Protein AF-A0A0P1GF20-F1 (afdb_monomer_lite)

Foldseek 3Di:
DDDDDDDDDDPPPPPPDDDPPPPPCQLQNQLLVLLVCAVPPVDPHLLSSLVVSQVRQDDPNDGPPSNLVSLLVSLVVLLVVLLVLDDPADDVVVVDDRVVSVVVNVCSVVLSVDDFDDPPDDRRVRSSVSSSVSSRVSVVSVVVSVVSVVVVVVD

Radius of gyration: 21.8 Å; chains: 1; bounding box: 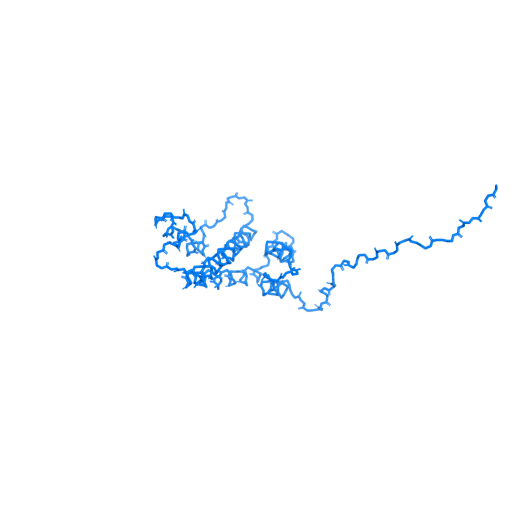76×51×44 Å

Secondary structure (DSSP, 8-state):
----------------S-----TT--HHHHHHHHHHHTTSTTSS-HHHHHHHHHHHHEETTEE-HHHHHHHHHHHHHHHHHHHHHS-SS--GGGT--HHHHHHHHHHHHHHTT---PPTTS-HHHHHHHHHHHHHHHHHHHHHHHHHHHHHTT--

Sequence (155 aa):
MTKTLGGLALLLLTSAGTAYASEDATAVGALERCLMTAGAPQVTTDYACGEAAYALCETGGALRADCLTPLREALWLDVDAVLATMPQRPPEALGLSRKDYRALKRGLRAGLGWPGCPKGVPEARCDYMTALERWVEARALQQTLTAVTVEGRER

Organism: NCBI:txid441103

Structure (mmCIF, N/CA/C/O backbone):
data_AF-A0A0P1GF20-F1
#
_entry.id   AF-A0A0P1GF20-F1
#
loop_
_atom_site.group_PDB
_atom_site.id
_atom_site.type_symbol
_atom_site.label_atom_id
_atom_site.label_alt_id
_atom_site.label_comp_id
_atom_site.label_asym_id
_atom_site.label_entity_id
_atom_site.label_seq_id
_atom_site.pdbx_PDB_ins_code
_atom_site.Cartn_x
_atom_site.Cartn_y
_atom_site.Cartn_z
_atom_site.occupancy
_atom_site.B_iso_or_equiv
_atom_site.auth_seq_id
_atom_site.auth_comp_id
_atom_site.auth_asym_id
_atom_site.auth_atom_id
_atom_site.pdbx_PDB_model_num
ATOM 1 N N . MET A 1 1 ? 57.343 -32.101 20.469 1.00 36.69 1 MET A N 1
ATOM 2 C CA . MET A 1 1 ? 57.254 -32.446 19.036 1.00 36.69 1 MET A CA 1
ATOM 3 C C . MET A 1 1 ? 55.892 -33.072 18.776 1.00 36.69 1 MET A C 1
ATOM 5 O O . MET A 1 1 ? 55.573 -34.090 19.366 1.00 36.69 1 MET A O 1
ATOM 9 N N . THR A 1 2 ? 55.084 -32.332 18.017 1.00 37.84 2 THR A N 1
ATOM 10 C CA . THR A 1 2 ? 53.906 -32.689 17.201 1.00 37.84 2 THR A CA 1
ATOM 11 C C . THR A 1 2 ? 53.412 -34.151 17.159 1.00 37.84 2 THR A C 1
ATOM 13 O O . THR A 1 2 ? 54.155 -35.041 16.759 1.00 37.84 2 THR A O 1
ATOM 16 N N . LYS A 1 3 ? 52.099 -34.357 17.391 1.00 40.88 3 LYS A N 1
ATOM 17 C CA . LYS A 1 3 ? 51.079 -34.721 16.367 1.00 40.88 3 LYS A CA 1
ATOM 18 C C . LYS A 1 3 ? 49.774 -35.222 17.017 1.00 40.88 3 LYS A C 1
ATOM 20 O O . LYS A 1 3 ? 49.679 -36.383 17.387 1.00 40.88 3 LYS A O 1
ATOM 25 N N . THR A 1 4 ? 48.743 -34.381 17.018 1.00 45.25 4 THR A N 1
ATOM 26 C CA . THR A 1 4 ? 47.333 -34.804 16.981 1.00 45.25 4 THR A CA 1
ATOM 27 C C . THR A 1 4 ? 46.566 -33.798 16.122 1.00 45.25 4 THR A C 1
ATOM 29 O O . THR A 1 4 ? 46.099 -32.765 16.584 1.00 45.25 4 THR A O 1
ATOM 32 N N . LEU A 1 5 ? 46.512 -34.082 14.821 1.00 49.00 5 LEU A N 1
ATOM 33 C CA . LEU A 1 5 ? 45.544 -33.516 13.884 1.00 49.00 5 LEU A CA 1
ATOM 34 C C . LEU A 1 5 ? 44.474 -34.588 13.698 1.00 49.00 5 LEU A C 1
ATOM 36 O O . LEU A 1 5 ? 44.799 -35.702 13.293 1.00 49.00 5 LEU A O 1
ATOM 40 N N . GLY A 1 6 ? 43.226 -34.269 14.021 1.00 45.06 6 GLY A N 1
ATOM 41 C CA . GLY A 1 6 ? 42.110 -35.199 13.872 1.00 45.06 6 GLY A CA 1
ATOM 42 C C . GLY A 1 6 ? 40.976 -34.844 14.816 1.00 45.06 6 GLY A C 1
ATOM 43 O O . GLY A 1 6 ? 40.804 -35.485 15.844 1.00 45.06 6 GLY A O 1
ATOM 44 N N . GLY A 1 7 ? 40.236 -33.789 14.487 1.00 38.25 7 GLY A N 1
ATOM 45 C CA . GLY A 1 7 ? 39.120 -33.311 15.296 1.00 38.25 7 GLY A CA 1
ATOM 46 C C . GLY A 1 7 ? 38.178 -32.467 14.455 1.00 38.25 7 GLY A C 1
ATOM 47 O O . GLY A 1 7 ? 38.363 -31.264 14.335 1.00 38.25 7 GLY A O 1
ATOM 48 N N . LEU A 1 8 ? 37.226 -33.156 13.832 1.00 48.03 8 LEU A N 1
ATOM 49 C CA . LEU A 1 8 ? 36.051 -32.667 13.114 1.00 48.03 8 LEU A CA 1
ATOM 50 C C . LEU A 1 8 ? 35.414 -31.405 13.744 1.00 48.03 8 LEU A C 1
ATOM 52 O O . LEU A 1 8 ? 34.966 -31.458 14.884 1.00 48.03 8 LEU A O 1
ATOM 56 N N . ALA A 1 9 ? 35.319 -30.319 12.975 1.00 38.00 9 ALA A N 1
ATOM 57 C CA . ALA A 1 9 ? 34.385 -29.187 13.109 1.00 38.00 9 ALA A CA 1
ATOM 58 C C . ALA A 1 9 ? 34.763 -28.198 11.984 1.00 38.00 9 ALA A C 1
ATOM 60 O O . ALA A 1 9 ? 35.940 -27.931 11.795 1.00 38.00 9 ALA A O 1
ATOM 61 N N . LEU A 1 10 ? 33.905 -27.617 11.153 1.00 41.25 10 LEU A N 1
ATOM 62 C CA . LEU A 1 10 ? 32.490 -27.323 11.271 1.00 41.25 10 LEU A CA 1
ATOM 63 C C . LEU A 1 10 ? 32.012 -27.024 9.830 1.00 41.25 10 LEU A C 1
ATOM 65 O O . LEU A 1 10 ? 32.266 -25.944 9.304 1.00 41.25 10 LEU A O 1
ATOM 69 N N . LEU A 1 11 ? 31.371 -27.976 9.148 1.00 42.78 11 LEU A N 1
ATOM 70 C CA . LEU A 1 11 ? 30.622 -27.683 7.919 1.00 42.78 11 LEU A CA 1
ATOM 71 C C . LEU A 1 11 ? 29.211 -27.274 8.340 1.00 42.78 11 LEU A C 1
ATOM 73 O O . LEU A 1 11 ? 28.267 -28.052 8.248 1.00 42.78 11 LEU A O 1
ATOM 77 N N . LEU A 1 12 ? 29.073 -26.047 8.844 1.00 42.69 12 LEU A N 1
ATOM 78 C CA . LEU A 1 12 ? 27.777 -25.380 8.835 1.00 42.69 12 LEU A CA 1
ATOM 79 C C . LEU A 1 12 ? 27.578 -24.840 7.421 1.00 42.69 12 LEU A C 1
ATOM 81 O O . LEU A 1 12 ? 27.855 -23.679 7.133 1.00 42.69 12 LEU A O 1
ATOM 85 N N . LEU A 1 13 ? 27.102 -25.719 6.533 1.00 41.03 13 LEU A N 1
ATOM 86 C CA . LEU A 1 13 ? 26.253 -25.274 5.441 1.00 41.03 13 LEU A CA 1
ATOM 87 C C . LEU A 1 13 ? 25.022 -24.647 6.097 1.00 41.03 13 LEU A C 1
ATOM 89 O O . LEU A 1 13 ? 24.045 -25.333 6.395 1.00 41.03 13 LEU A O 1
ATOM 93 N N . THR A 1 14 ? 25.063 -23.341 6.347 1.00 43.12 14 THR A N 1
ATOM 94 C CA . THR A 1 14 ? 23.826 -22.578 6.329 1.00 43.12 14 THR A CA 1
ATOM 95 C C . THR A 1 14 ? 23.321 -22.703 4.904 1.00 43.12 14 THR A C 1
ATOM 97 O O . THR A 1 14 ? 23.872 -22.131 3.966 1.00 43.12 14 THR A O 1
ATOM 100 N N . SER A 1 15 ? 22.325 -23.565 4.733 1.00 40.12 15 SER A N 1
ATOM 101 C CA . SER A 1 15 ? 21.473 -23.601 3.561 1.00 40.12 15 SER A CA 1
ATOM 102 C C . SER A 1 15 ? 20.931 -22.189 3.359 1.00 40.12 15 SER A C 1
ATOM 104 O O . SER A 1 15 ? 19.931 -21.803 3.965 1.00 40.12 15 SER A O 1
ATOM 106 N N . ALA A 1 16 ? 21.651 -21.401 2.557 1.00 40.56 16 ALA A N 1
ATOM 107 C CA . ALA A 1 16 ? 21.112 -20.240 1.888 1.00 40.56 16 ALA A CA 1
ATOM 108 C C . ALA A 1 16 ? 19.782 -20.682 1.284 1.00 40.56 16 ALA A C 1
ATOM 110 O O . ALA A 1 16 ? 19.702 -21.766 0.695 1.00 40.56 16 ALA A O 1
ATOM 111 N N . GLY A 1 17 ? 18.752 -19.887 1.572 1.00 39.91 17 GLY A N 1
ATOM 112 C CA . GLY A 1 17 ? 17.355 -20.184 1.310 1.00 39.91 17 GLY A CA 1
ATOM 113 C C . GLY A 1 17 ? 17.164 -20.931 0.002 1.00 39.91 17 GLY A C 1
ATOM 114 O O . GLY A 1 17 ? 17.726 -20.573 -1.032 1.00 39.91 17 GLY A O 1
ATOM 115 N N . THR A 1 18 ? 16.394 -22.005 0.117 1.00 38.88 18 THR A N 1
ATOM 116 C CA . THR A 1 18 ? 15.879 -22.839 -0.961 1.00 38.88 18 THR A CA 1
ATOM 117 C C . THR A 1 18 ? 15.799 -22.102 -2.287 1.00 38.88 18 THR A C 1
ATOM 119 O O . THR A 1 18 ? 15.095 -21.101 -2.424 1.00 38.88 18 THR A O 1
ATOM 122 N N . ALA A 1 19 ? 16.513 -22.662 -3.257 1.00 40.72 19 ALA A N 1
ATOM 123 C CA . ALA A 1 19 ? 16.370 -22.378 -4.665 1.00 40.72 19 ALA A CA 1
ATOM 124 C C . ALA A 1 19 ? 14.885 -22.310 -5.053 1.00 40.72 19 ALA A C 1
ATOM 126 O O . ALA A 1 19 ? 14.210 -23.332 -5.146 1.00 40.72 19 ALA A O 1
ATOM 127 N N . TYR A 1 20 ? 14.392 -21.108 -5.340 1.00 42.47 20 TYR A N 1
ATOM 128 C CA . TYR A 1 20 ? 13.228 -20.927 -6.201 1.00 42.47 20 TYR A CA 1
ATOM 129 C C . TYR A 1 20 ? 13.711 -20.821 -7.647 1.00 42.47 20 TYR A C 1
ATOM 131 O O . TYR A 1 20 ? 13.541 -19.804 -8.310 1.00 42.47 20 TYR A O 1
ATOM 139 N N . ALA A 1 21 ? 14.341 -21.890 -8.129 1.00 40.59 21 ALA A N 1
ATOM 140 C CA . ALA A 1 21 ? 14.570 -22.099 -9.549 1.00 40.59 21 ALA A CA 1
ATOM 141 C C . ALA A 1 21 ? 13.514 -23.095 -10.041 1.00 40.59 21 ALA A C 1
ATOM 143 O O . ALA A 1 21 ? 13.741 -24.299 -10.083 1.00 40.59 21 ALA A O 1
ATOM 144 N N . SER A 1 22 ? 12.325 -22.578 -10.349 1.00 40.03 22 SER A N 1
ATOM 145 C CA . SER A 1 22 ? 11.425 -23.210 -11.315 1.00 40.03 22 SER A CA 1
ATOM 146 C C . SER A 1 22 ? 11.557 -22.410 -12.608 1.00 40.03 22 SER A C 1
ATOM 148 O O . SER A 1 22 ? 11.291 -21.206 -12.595 1.00 40.03 22 SER A O 1
ATOM 150 N N . GLU A 1 23 ? 11.993 -23.073 -13.676 1.00 38.88 23 GLU A N 1
ATOM 151 C CA . GLU A 1 23 ? 12.501 -22.528 -14.948 1.00 38.88 23 GLU A CA 1
ATOM 152 C C . GLU A 1 23 ? 11.509 -21.711 -15.807 1.00 38.88 23 GLU A C 1
ATOM 154 O O . GLU A 1 23 ? 11.852 -21.346 -16.919 1.00 38.88 23 GLU A O 1
ATOM 159 N N . ASP A 1 24 ? 10.348 -21.312 -15.280 1.00 41.31 24 ASP A N 1
ATOM 160 C CA . ASP A 1 24 ? 9.385 -20.411 -15.945 1.00 41.31 24 ASP A CA 1
ATOM 161 C C . ASP A 1 24 ? 8.815 -19.335 -14.997 1.00 41.31 24 ASP A C 1
ATOM 163 O O . ASP A 1 24 ? 7.721 -18.800 -15.189 1.00 41.31 24 ASP A O 1
ATOM 167 N N . ALA A 1 25 ? 9.537 -18.987 -13.929 1.00 50.62 25 ALA A N 1
ATOM 168 C CA . ALA A 1 25 ? 9.154 -17.857 -13.090 1.00 50.62 25 ALA A CA 1
ATOM 169 C C . ALA A 1 25 ? 9.526 -16.543 -13.789 1.00 50.62 25 ALA A C 1
ATOM 171 O O . ALA A 1 25 ? 10.602 -15.986 -13.575 1.00 50.62 25 ALA A O 1
ATOM 172 N N . THR A 1 26 ? 8.630 -16.029 -14.631 1.00 72.25 26 THR A N 1
ATOM 173 C CA . THR A 1 26 ? 8.712 -14.636 -15.081 1.00 72.25 26 THR A CA 1
ATOM 174 C C . THR A 1 26 ? 8.827 -13.714 -13.855 1.00 72.25 26 THR A C 1
ATOM 176 O O . THR A 1 26 ? 8.342 -14.049 -12.772 1.00 72.25 26 THR A O 1
ATOM 179 N N . ALA A 1 27 ? 9.462 -12.544 -13.996 1.00 67.69 27 ALA A N 1
ATOM 180 C CA . ALA A 1 27 ? 9.540 -11.553 -12.913 1.00 67.69 27 ALA A CA 1
ATOM 181 C C . ALA A 1 27 ? 8.155 -11.268 -12.284 1.00 67.69 27 ALA A C 1
ATOM 183 O O . ALA A 1 27 ? 8.029 -11.149 -11.067 1.00 67.69 27 ALA A O 1
ATOM 184 N N . VAL A 1 28 ? 7.111 -11.297 -13.119 1.00 72.94 28 VAL A N 1
ATOM 185 C CA . VAL A 1 28 ? 5.693 -11.238 -12.737 1.00 72.94 28 VAL A CA 1
ATOM 186 C C . VAL A 1 28 ? 5.275 -12.424 -11.857 1.00 72.94 28 VAL A C 1
ATOM 188 O O . VAL A 1 28 ? 4.761 -12.211 -10.765 1.00 72.94 28 VAL A O 1
ATOM 191 N N . GLY A 1 29 ? 5.555 -13.669 -12.251 1.00 74.06 29 GLY A N 1
ATOM 192 C CA . GLY A 1 29 ? 5.217 -14.849 -11.441 1.00 74.06 29 GLY A CA 1
ATOM 193 C C . GLY A 1 29 ? 6.003 -14.951 -10.123 1.00 74.06 29 GLY A C 1
ATOM 194 O O . GLY A 1 29 ? 5.540 -15.548 -9.147 1.00 74.06 29 GLY A O 1
ATOM 195 N N . ALA A 1 30 ? 7.202 -14.366 -10.047 1.00 72.81 30 ALA A N 1
ATOM 196 C CA . ALA A 1 30 ? 7.918 -14.206 -8.781 1.00 72.81 30 ALA A CA 1
ATOM 197 C C . ALA A 1 30 ? 7.220 -13.184 -7.867 1.00 72.81 30 ALA A C 1
ATOM 199 O O . ALA A 1 30 ? 7.007 -13.483 -6.692 1.00 72.81 30 ALA A O 1
ATOM 200 N N . LEU A 1 31 ? 6.805 -12.036 -8.416 1.00 72.12 31 LEU A N 1
ATOM 201 C CA . LEU A 1 31 ? 6.030 -11.017 -7.706 1.00 72.12 31 LEU A CA 1
ATOM 202 C C . LEU A 1 31 ? 4.692 -11.571 -7.195 1.00 72.12 31 LEU A C 1
ATOM 204 O O . LEU A 1 31 ? 4.405 -11.441 -6.012 1.00 72.12 31 LEU A O 1
ATOM 208 N N . GLU A 1 32 ? 3.904 -12.245 -8.032 1.00 77.75 32 GLU A N 1
ATOM 209 C CA . GLU A 1 32 ? 2.608 -12.820 -7.639 1.00 77.75 32 GLU A CA 1
ATOM 210 C C . GLU A 1 32 ? 2.741 -13.807 -6.474 1.00 77.75 32 GLU A C 1
ATOM 212 O O . GLU A 1 32 ? 2.002 -13.727 -5.491 1.00 77.75 32 GLU A O 1
ATOM 217 N N . ARG A 1 33 ? 3.733 -14.707 -6.528 1.00 77.06 33 ARG A N 1
ATOM 218 C CA . ARG A 1 33 ? 4.030 -15.615 -5.409 1.00 77.06 33 ARG A CA 1
ATOM 219 C C . ARG A 1 33 ? 4.406 -14.849 -4.150 1.00 77.06 33 ARG A C 1
ATOM 221 O O . ARG A 1 33 ? 3.974 -15.218 -3.060 1.00 77.06 33 ARG A O 1
ATOM 228 N N . CYS A 1 34 ? 5.188 -13.789 -4.300 1.00 78.75 34 CYS A N 1
ATOM 229 C CA . CYS A 1 34 ? 5.586 -12.928 -3.201 1.00 78.75 34 CYS A CA 1
ATOM 230 C C . CYS A 1 34 ? 4.365 -12.261 -2.542 1.00 78.75 34 CYS A C 1
ATOM 232 O O . CYS A 1 34 ? 4.183 -12.380 -1.336 1.00 78.75 34 CYS A O 1
ATOM 234 N N . LEU A 1 35 ? 3.463 -11.673 -3.332 1.00 77.19 35 LEU A N 1
ATOM 235 C CA . LEU A 1 35 ? 2.230 -11.028 -2.858 1.00 77.19 35 LEU A CA 1
ATOM 236 C C . LEU A 1 35 ? 1.277 -12.015 -2.156 1.00 77.19 35 LEU A C 1
ATOM 238 O O . LEU A 1 35 ? 0.675 -11.679 -1.133 1.00 77.19 35 LEU A O 1
ATOM 242 N N . MET A 1 36 ? 1.174 -13.248 -2.669 1.00 75.44 36 MET A N 1
ATOM 243 C CA . MET A 1 36 ? 0.356 -14.311 -2.068 1.00 75.44 36 MET A CA 1
ATOM 244 C C . MET A 1 36 ? 0.937 -14.874 -0.762 1.00 75.44 36 MET A C 1
ATOM 246 O O . MET A 1 36 ? 0.179 -15.316 0.097 1.00 75.44 36 MET A O 1
ATOM 250 N N . THR A 1 37 ? 2.266 -14.903 -0.615 1.00 68.88 37 THR A N 1
ATOM 251 C CA . THR A 1 37 ? 2.955 -15.504 0.548 1.00 68.88 37 THR A CA 1
ATOM 252 C C . THR A 1 37 ? 3.397 -14.490 1.596 1.00 68.88 37 THR A C 1
ATOM 254 O O . THR A 1 37 ? 3.664 -14.866 2.737 1.00 68.88 37 THR A O 1
ATOM 257 N N . ALA A 1 38 ? 3.452 -13.209 1.247 1.00 58.56 38 ALA A N 1
ATOM 258 C CA . ALA A 1 38 ? 3.615 -12.109 2.180 1.00 58.56 38 ALA A CA 1
ATOM 259 C C . ALA A 1 38 ? 2.555 -12.217 3.296 1.00 58.56 38 ALA A C 1
ATOM 261 O O . ALA A 1 38 ? 1.386 -12.503 3.027 1.00 58.56 38 ALA A O 1
ATOM 262 N N . GLY A 1 39 ? 2.965 -12.055 4.553 1.00 49.12 39 GLY A N 1
ATOM 263 C CA . GLY A 1 39 ? 2.164 -12.404 5.736 1.00 49.12 39 GLY A CA 1
ATOM 264 C C . GLY A 1 39 ? 2.362 -13.834 6.273 1.00 49.12 39 GLY A C 1
ATOM 265 O O . GLY A 1 39 ? 1.915 -14.124 7.382 1.00 49.12 39 GLY A O 1
ATOM 266 N N . ALA A 1 40 ? 3.070 -14.718 5.558 1.00 47.34 40 ALA A N 1
ATOM 267 C CA . ALA A 1 40 ? 3.548 -15.988 6.102 1.00 47.34 40 ALA A CA 1
ATOM 268 C C . ALA A 1 40 ? 4.872 -15.790 6.872 1.00 47.34 40 ALA A C 1
ATOM 270 O O . ALA A 1 40 ? 5.729 -15.022 6.432 1.00 47.34 40 ALA A O 1
ATOM 271 N N . PRO A 1 41 ? 5.114 -16.529 7.971 1.00 42.00 41 PRO A N 1
ATOM 272 C CA . PRO A 1 41 ? 6.289 -16.358 8.838 1.00 42.00 41 PRO A CA 1
ATOM 273 C C . PRO A 1 41 ? 7.656 -16.603 8.166 1.00 42.00 41 PRO A C 1
ATOM 275 O O . PRO A 1 41 ? 8.685 -16.408 8.805 1.00 42.00 41 PRO A O 1
ATOM 278 N N . GLN A 1 42 ? 7.688 -17.045 6.904 1.00 40.25 42 GLN A N 1
ATOM 279 C CA . GLN A 1 42 ? 8.913 -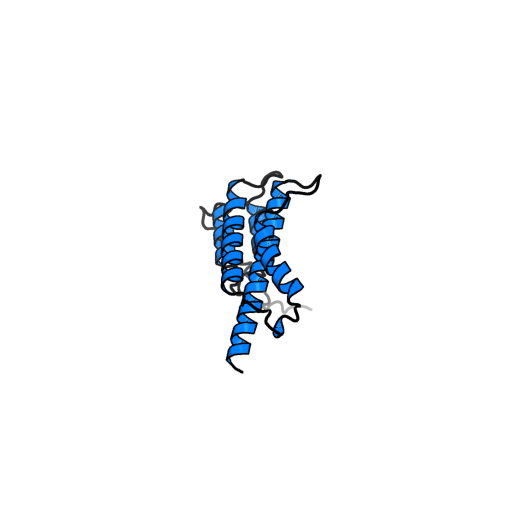17.346 6.153 1.00 40.25 42 GLN A CA 1
ATOM 280 C C . GLN A 1 42 ? 9.383 -16.203 5.231 1.00 40.25 42 GLN A C 1
ATOM 282 O O . GLN A 1 42 ? 10.496 -16.274 4.715 1.00 40.25 42 GLN A O 1
ATOM 287 N N . VAL A 1 43 ? 8.582 -15.147 5.035 1.00 48.41 43 VAL A N 1
ATOM 288 C CA . VAL A 1 43 ? 8.978 -13.948 4.275 1.00 48.41 43 VAL A CA 1
ATOM 289 C C . VAL A 1 43 ? 9.434 -12.878 5.265 1.00 48.41 43 VAL A C 1
ATOM 291 O O . VAL A 1 43 ? 8.721 -12.555 6.211 1.00 48.41 43 VAL A O 1
ATOM 294 N N . THR A 1 44 ? 10.628 -12.317 5.070 1.00 52.59 44 THR A N 1
ATOM 295 C CA . THR A 1 44 ? 11.306 -11.408 6.015 1.00 52.59 44 THR A CA 1
ATOM 296 C C . THR A 1 44 ? 10.719 -9.985 6.057 1.00 52.59 44 THR A C 1
ATOM 298 O O . THR A 1 44 ? 11.470 -9.034 6.238 1.00 52.59 44 THR A O 1
ATOM 301 N N . THR A 1 45 ? 9.389 -9.843 5.957 1.00 69.31 45 THR A N 1
ATOM 302 C CA . THR A 1 45 ? 8.532 -8.636 5.826 1.00 69.31 45 THR A CA 1
ATOM 303 C C . THR A 1 45 ? 8.056 -8.363 4.394 1.00 69.31 45 THR A C 1
ATOM 305 O O . THR A 1 45 ? 8.797 -8.550 3.430 1.00 69.31 45 THR A O 1
ATOM 308 N N . ASP A 1 46 ? 6.807 -7.901 4.261 1.00 75.50 46 ASP A N 1
ATOM 309 C CA . ASP A 1 46 ? 6.156 -7.535 2.989 1.00 75.50 46 ASP A CA 1
ATOM 310 C C . ASP A 1 46 ? 7.014 -6.556 2.157 1.00 75.50 46 ASP A C 1
ATOM 312 O O . ASP A 1 46 ? 7.059 -6.627 0.930 1.00 75.50 46 ASP A O 1
ATOM 316 N N . TYR A 1 47 ? 7.790 -5.701 2.827 1.00 79.00 47 TYR A N 1
ATOM 317 C CA . TYR A 1 47 ? 8.707 -4.757 2.193 1.00 79.00 47 TYR A CA 1
ATOM 318 C C . TYR A 1 47 ? 9.889 -5.453 1.492 1.00 79.00 47 TYR A C 1
ATOM 320 O O . TYR A 1 47 ? 10.143 -5.199 0.316 1.00 79.00 47 TYR A O 1
ATOM 328 N N . ALA A 1 48 ? 10.555 -6.403 2.163 1.00 77.19 48 ALA A N 1
ATOM 329 C CA . ALA A 1 48 ? 11.654 -7.177 1.571 1.00 77.19 48 ALA A CA 1
ATOM 330 C C . ALA A 1 48 ? 11.189 -8.001 0.356 1.00 77.19 48 ALA A C 1
ATOM 332 O O . ALA A 1 48 ? 11.910 -8.143 -0.631 1.00 77.19 48 ALA A O 1
ATOM 333 N N . CYS A 1 49 ? 9.957 -8.508 0.420 1.00 80.31 49 CYS A N 1
ATOM 334 C CA . CYS A 1 49 ? 9.290 -9.171 -0.693 1.00 80.31 49 CYS A CA 1
ATOM 335 C C . CYS A 1 49 ? 9.130 -8.242 -1.909 1.00 80.31 49 CYS A C 1
ATOM 337 O O . CYS A 1 49 ? 9.554 -8.580 -3.018 1.00 80.31 49 CYS A O 1
ATOM 339 N N . GLY A 1 50 ? 8.569 -7.050 -1.703 1.00 80.50 50 GLY A N 1
ATOM 340 C CA . GLY A 1 50 ? 8.368 -6.086 -2.782 1.00 80.50 50 GLY A CA 1
ATOM 341 C C . GLY A 1 50 ? 9.665 -5.559 -3.396 1.00 80.50 50 GLY A C 1
ATOM 342 O O . GLY A 1 50 ? 9.722 -5.390 -4.616 1.00 80.50 50 GLY A O 1
ATOM 343 N N . GLU A 1 51 ? 10.712 -5.349 -2.591 1.00 82.19 51 GLU A N 1
ATOM 344 C CA . GLU A 1 51 ? 12.036 -4.930 -3.075 1.00 82.19 51 GLU A CA 1
ATOM 345 C C . GLU A 1 51 ? 12.721 -6.014 -3.917 1.00 82.19 51 GLU A C 1
ATOM 347 O O . GLU A 1 51 ? 13.270 -5.718 -4.981 1.00 82.19 51 GLU A O 1
ATOM 352 N N . ALA A 1 52 ? 12.652 -7.279 -3.491 1.00 77.75 52 ALA A N 1
ATOM 353 C CA . ALA A 1 52 ? 13.184 -8.395 -4.270 1.00 77.75 52 ALA A CA 1
ATOM 354 C C . ALA A 1 52 ? 12.456 -8.537 -5.617 1.00 77.75 52 ALA A C 1
ATOM 356 O O . ALA A 1 52 ? 13.093 -8.736 -6.652 1.00 77.75 52 ALA A O 1
ATOM 357 N N . ALA A 1 53 ? 11.130 -8.373 -5.621 1.00 80.00 53 ALA A N 1
ATOM 358 C CA . ALA A 1 53 ? 10.344 -8.375 -6.849 1.00 80.00 53 ALA A CA 1
ATOM 359 C C . ALA A 1 53 ? 10.677 -7.182 -7.765 1.00 80.00 53 ALA A C 1
ATOM 361 O O . ALA A 1 53 ? 10.791 -7.366 -8.976 1.00 80.00 53 ALA A O 1
ATOM 362 N N . TYR A 1 54 ? 10.935 -5.990 -7.208 1.00 81.19 54 TYR A N 1
ATOM 363 C CA . TYR A 1 54 ? 11.386 -4.833 -7.990 1.00 81.19 54 TYR A CA 1
ATOM 364 C C . TYR A 1 54 ? 12.685 -5.136 -8.743 1.00 81.19 54 TYR A C 1
ATOM 366 O O . TYR A 1 54 ? 12.765 -4.884 -9.941 1.00 81.19 54 TYR A O 1
ATOM 374 N N . ALA A 1 55 ? 13.681 -5.720 -8.069 1.00 82.62 55 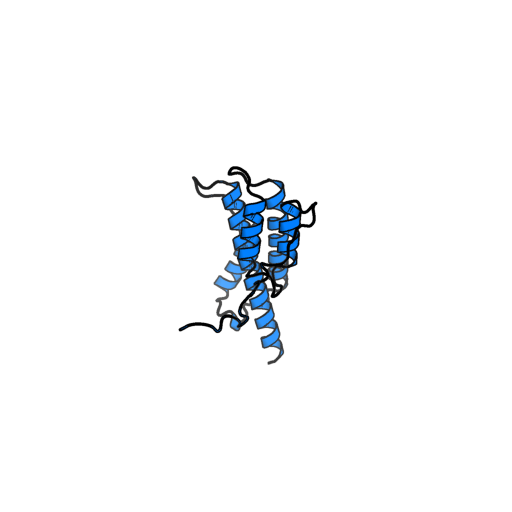ALA A N 1
ATOM 375 C CA . ALA A 1 55 ? 14.972 -6.043 -8.680 1.00 82.62 55 ALA A CA 1
ATOM 376 C C . ALA A 1 55 ? 14.861 -7.046 -9.845 1.00 82.62 55 ALA A C 1
ATOM 378 O O . ALA A 1 55 ? 15.670 -7.007 -10.765 1.00 82.62 55 ALA A O 1
ATOM 379 N N . LEU A 1 56 ? 13.857 -7.929 -9.827 1.00 80.81 56 LEU A N 1
ATOM 380 C CA . LEU A 1 56 ? 13.564 -8.852 -10.932 1.00 80.81 56 LEU A CA 1
ATOM 381 C C . LEU A 1 56 ? 12.803 -8.176 -12.082 1.00 80.81 56 LEU A C 1
ATOM 383 O O . LEU A 1 56 ? 12.898 -8.596 -13.236 1.00 80.81 56 LEU A O 1
ATOM 387 N N . CYS A 1 57 ? 12.011 -7.159 -11.755 1.00 82.69 57 CYS A N 1
ATOM 388 C CA . CYS A 1 57 ? 11.164 -6.419 -12.682 1.00 82.69 57 CYS A CA 1
ATOM 389 C C . CYS A 1 57 ? 11.859 -5.220 -13.332 1.00 82.69 57 CYS A C 1
ATOM 391 O O . CYS A 1 57 ? 11.363 -4.692 -14.328 1.00 82.69 57 CYS A O 1
ATOM 393 N N . GLU A 1 58 ? 12.981 -4.780 -12.778 1.00 86.12 58 GLU A N 1
ATOM 394 C CA . GLU A 1 58 ? 13.817 -3.710 -13.300 1.00 86.12 58 GLU A CA 1
ATOM 395 C C . GLU A 1 58 ? 14.927 -4.304 -14.177 1.00 86.12 58 GLU A C 1
ATOM 397 O O . GLU A 1 58 ? 15.601 -5.265 -13.813 1.00 86.12 58 GLU A O 1
ATOM 402 N N . THR A 1 59 ? 15.096 -3.777 -15.385 1.00 77.75 59 THR A N 1
ATOM 403 C CA . THR A 1 59 ? 16.192 -4.161 -16.277 1.00 77.75 59 THR A CA 1
ATOM 404 C C . THR A 1 59 ? 16.712 -2.928 -17.008 1.00 77.75 59 THR A C 1
ATOM 406 O O . THR A 1 59 ? 15.981 -2.282 -17.757 1.00 77.75 59 THR A O 1
ATOM 409 N N . GLY A 1 60 ? 17.999 -2.615 -16.834 1.00 72.25 60 GLY A N 1
ATOM 410 C CA . GLY A 1 60 ? 18.665 -1.536 -17.576 1.00 72.25 60 GLY A CA 1
ATOM 411 C C . GLY A 1 60 ? 18.183 -0.118 -17.232 1.00 72.25 60 GLY A C 1
ATOM 412 O O . GLY A 1 60 ? 18.259 0.774 -18.071 1.00 72.25 60 GLY A O 1
ATOM 413 N N . GLY A 1 61 ? 17.687 0.099 -16.019 1.00 68.94 61 GLY A N 1
ATOM 414 C CA . GLY A 1 61 ? 17.111 1.345 -15.514 1.00 68.94 61 GLY A CA 1
ATOM 415 C C . GLY A 1 61 ? 15.601 1.494 -15.734 1.00 68.94 61 GLY A C 1
ATOM 416 O O . GLY A 1 61 ? 15.055 2.550 -15.408 1.00 68.94 61 GLY A O 1
ATOM 417 N N . ALA A 1 62 ? 14.923 0.484 -16.286 1.00 72.38 62 ALA A N 1
ATOM 418 C CA . ALA A 1 62 ? 13.504 0.537 -16.628 1.00 72.38 62 ALA A CA 1
ATOM 419 C C . ALA A 1 62 ? 12.719 -0.592 -15.951 1.00 72.38 62 ALA A C 1
ATOM 421 O O . ALA A 1 62 ? 13.114 -1.755 -15.996 1.00 72.38 62 ALA A O 1
ATOM 422 N N . LEU A 1 63 ? 11.570 -0.253 -15.361 1.00 80.62 63 LEU A N 1
ATOM 423 C CA . LEU A 1 63 ? 10.617 -1.248 -14.873 1.00 80.62 63 LEU A CA 1
ATOM 424 C C . LEU A 1 63 ? 9.852 -1.838 -16.059 1.00 80.62 63 LEU A C 1
ATOM 426 O O . LEU A 1 63 ? 9.340 -1.102 -16.909 1.00 80.62 63 LEU A O 1
ATOM 430 N N . ARG A 1 64 ? 9.705 -3.158 -16.084 1.00 81.00 64 ARG A N 1
ATOM 431 C CA . ARG A 1 64 ? 8.802 -3.818 -17.022 1.00 81.00 64 ARG A CA 1
ATOM 432 C C . ARG A 1 64 ? 7.351 -3.420 -16.739 1.00 81.00 64 ARG A C 1
ATOM 434 O O . ARG A 1 64 ? 6.885 -3.487 -15.602 1.00 81.00 64 ARG A O 1
ATOM 441 N N . ALA A 1 65 ? 6.620 -3.039 -17.785 1.00 70.12 65 ALA A N 1
ATOM 442 C CA . ALA A 1 65 ? 5.241 -2.560 -17.661 1.00 70.12 65 ALA A CA 1
ATOM 443 C C . ALA A 1 65 ? 4.286 -3.596 -17.034 1.00 70.12 65 ALA A C 1
ATOM 445 O O . ALA A 1 65 ? 3.342 -3.222 -16.343 1.00 70.12 65 ALA A O 1
ATOM 446 N N . ASP A 1 66 ? 4.552 -4.889 -17.237 1.00 76.94 66 ASP A N 1
ATOM 447 C CA . ASP A 1 66 ? 3.750 -6.002 -16.720 1.00 76.94 66 ASP A CA 1
ATOM 448 C C . ASP A 1 66 ? 3.939 -6.264 -15.216 1.00 76.94 66 ASP A C 1
ATOM 450 O O . ASP A 1 66 ? 3.137 -6.971 -14.617 1.00 76.94 66 ASP A O 1
ATOM 454 N N . CYS A 1 67 ? 4.947 -5.664 -14.580 1.00 79.56 67 CYS A N 1
ATOM 455 C CA . CYS A 1 67 ? 5.216 -5.853 -13.156 1.00 79.56 67 CYS A CA 1
ATOM 456 C C . CYS A 1 67 ? 4.461 -4.894 -12.227 1.00 79.56 67 CYS A C 1
ATOM 458 O O . CYS A 1 67 ? 4.318 -5.176 -11.040 1.00 79.56 67 CYS A O 1
ATOM 460 N N . LEU A 1 68 ? 3.984 -3.750 -12.724 1.00 81.81 68 LEU A N 1
ATOM 461 C CA . LEU A 1 68 ? 3.281 -2.776 -11.882 1.00 81.81 68 LEU A CA 1
ATOM 462 C C . LEU A 1 68 ? 1.817 -3.167 -11.641 1.00 81.81 68 LEU A C 1
ATOM 464 O O . LEU A 1 68 ? 1.273 -2.900 -10.570 1.00 81.81 68 LEU A O 1
ATOM 468 N N . THR A 1 69 ? 1.184 -3.802 -12.629 1.00 83.75 69 THR A N 1
ATOM 469 C CA . THR A 1 69 ? -0.231 -4.193 -12.567 1.00 83.75 69 THR A CA 1
ATOM 470 C C . THR A 1 69 ? -0.529 -5.150 -11.406 1.00 83.75 69 THR A C 1
ATOM 472 O O . THR A 1 69 ? -1.384 -4.793 -10.596 1.00 83.75 69 THR A O 1
ATOM 475 N N . PRO A 1 70 ? 0.196 -6.272 -11.214 1.00 83.19 70 PRO A N 1
ATOM 476 C CA . PRO A 1 70 ? -0.095 -7.208 -10.122 1.00 83.19 70 PRO A CA 1
ATOM 477 C C . PRO A 1 70 ? 0.049 -6.574 -8.732 1.00 83.19 70 PRO A C 1
ATOM 479 O O . PRO A 1 70 ? -0.743 -6.843 -7.832 1.00 83.19 70 PRO A O 1
ATOM 482 N N . LEU A 1 71 ? 1.032 -5.683 -8.553 1.00 84.12 71 LEU A N 1
ATOM 483 C CA . LEU A 1 71 ? 1.217 -4.951 -7.299 1.00 84.12 71 LEU A CA 1
ATOM 484 C C . LEU A 1 71 ? 0.049 -3.992 -7.023 1.00 84.12 71 LEU A C 1
ATOM 486 O O . LEU A 1 71 ? -0.436 -3.916 -5.895 1.00 84.12 71 LEU A O 1
ATOM 490 N N . ARG A 1 72 ? -0.426 -3.271 -8.048 1.00 85.25 72 ARG A N 1
ATOM 491 C CA . ARG A 1 72 ? -1.593 -2.380 -7.929 1.00 85.25 72 ARG A CA 1
ATOM 492 C C . ARG A 1 72 ? -2.872 -3.156 -7.624 1.00 85.25 72 ARG A C 1
ATOM 494 O O . ARG A 1 72 ? -3.658 -2.707 -6.797 1.00 85.25 72 ARG A O 1
ATOM 501 N N . GLU A 1 73 ? -3.057 -4.315 -8.247 1.00 85.62 73 GLU A N 1
ATOM 502 C CA . GLU A 1 73 ? -4.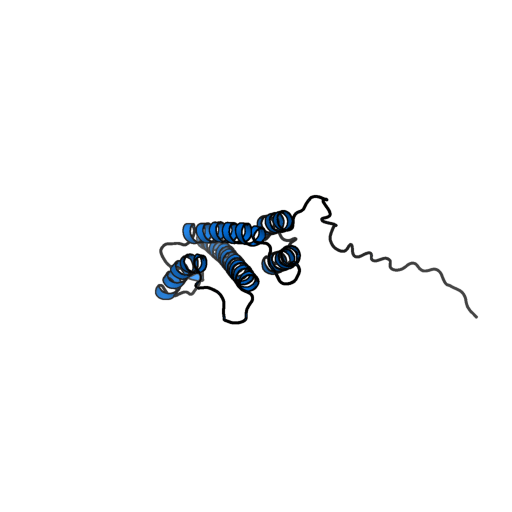195 -5.197 -7.979 1.00 85.62 73 GLU A CA 1
ATOM 503 C C . GLU A 1 73 ? -4.176 -5.725 -6.540 1.00 85.62 73 GLU A C 1
ATOM 505 O O . GLU A 1 73 ? -5.188 -5.632 -5.845 1.00 85.62 73 GLU A O 1
ATOM 510 N N . ALA A 1 74 ? -3.024 -6.193 -6.049 1.00 83.81 74 ALA A N 1
ATOM 511 C CA . ALA A 1 74 ? -2.879 -6.618 -4.656 1.00 83.81 74 ALA A CA 1
ATOM 512 C C . ALA A 1 74 ? -3.138 -5.470 -3.665 1.00 83.81 74 ALA A C 1
ATOM 514 O O . ALA A 1 74 ? -3.866 -5.650 -2.690 1.00 83.8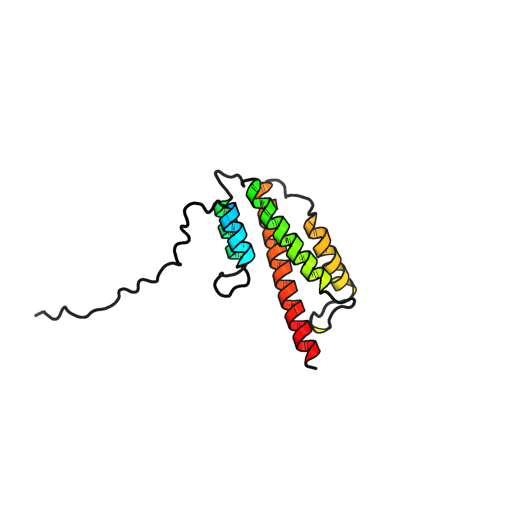1 74 ALA A O 1
ATOM 515 N N . LEU A 1 75 ? -2.614 -4.270 -3.943 1.00 86.81 75 LEU A N 1
ATOM 516 C CA . LEU A 1 75 ? -2.910 -3.069 -3.161 1.00 86.81 75 LEU A CA 1
ATOM 517 C C . LEU A 1 75 ? -4.417 -2.778 -3.109 1.00 86.81 75 LEU A C 1
ATOM 519 O O . LEU A 1 75 ? -4.943 -2.484 -2.036 1.00 86.81 75 LEU A O 1
ATOM 523 N N . TRP A 1 76 ? -5.116 -2.834 -4.246 1.00 88.81 76 TRP A N 1
ATOM 524 C CA . TRP A 1 76 ? -6.559 -2.584 -4.302 1.00 88.81 76 TRP A CA 1
ATOM 525 C C . TRP A 1 76 ? -7.342 -3.590 -3.465 1.00 88.81 76 TRP A C 1
ATOM 527 O O . TRP A 1 76 ? -8.180 -3.180 -2.664 1.00 88.81 76 TRP A O 1
ATOM 537 N N . LEU A 1 77 ? -7.022 -4.879 -3.594 1.00 87.38 77 LEU A N 1
ATOM 538 C CA . LEU A 1 77 ? -7.657 -5.941 -2.814 1.00 87.38 77 LEU A CA 1
ATOM 539 C C . LEU A 1 77 ? -7.478 -5.728 -1.305 1.00 87.38 77 LEU A C 1
ATOM 541 O O . LEU A 1 77 ? -8.458 -5.791 -0.558 1.00 87.38 77 LEU A O 1
ATOM 545 N N . ASP A 1 78 ? -6.259 -5.421 -0.855 1.00 87.38 78 ASP A N 1
ATOM 546 C CA . ASP A 1 78 ? -5.977 -5.219 0.569 1.00 87.38 78 ASP A CA 1
ATOM 547 C C . ASP A 1 78 ? -6.627 -3.930 1.103 1.00 87.38 78 ASP A C 1
ATOM 549 O O . ASP A 1 78 ? -7.216 -3.929 2.187 1.00 87.38 78 ASP A O 1
ATOM 553 N N . VAL A 1 79 ? -6.615 -2.834 0.333 1.00 89.12 79 VAL A N 1
ATOM 554 C CA . VAL A 1 79 ? -7.308 -1.589 0.709 1.00 89.12 79 VAL A CA 1
ATOM 555 C C . VAL A 1 79 ? -8.820 -1.794 0.809 1.00 89.12 79 VAL A C 1
ATOM 557 O O . VAL A 1 79 ? -9.434 -1.321 1.772 1.00 89.12 79 VAL A O 1
ATOM 560 N N . ASP A 1 80 ? -9.434 -2.509 -0.132 1.00 89.88 80 ASP A N 1
ATOM 561 C CA . ASP A 1 80 ? -10.866 -2.806 -0.089 1.00 89.88 80 ASP A CA 1
ATOM 562 C C . ASP A 1 80 ? -11.220 -3.691 1.114 1.00 89.88 80 ASP A C 1
ATOM 564 O O . ASP A 1 80 ? -12.197 -3.408 1.818 1.00 89.88 80 ASP A O 1
ATOM 568 N N . ALA A 1 81 ? -10.393 -4.694 1.426 1.00 87.00 81 ALA A N 1
ATOM 569 C CA . ALA A 1 81 ? -10.561 -5.536 2.610 1.00 87.00 81 ALA A CA 1
ATOM 570 C C . ALA A 1 81 ? -10.460 -4.733 3.921 1.00 87.00 81 ALA A C 1
ATOM 572 O O . ALA A 1 81 ? -11.284 -4.896 4.831 1.00 87.00 81 ALA A O 1
ATOM 573 N N . VAL A 1 82 ? -9.497 -3.810 4.019 1.00 88.75 82 VAL A N 1
ATOM 574 C CA . VAL A 1 82 ? -9.381 -2.880 5.153 1.00 88.75 82 VAL A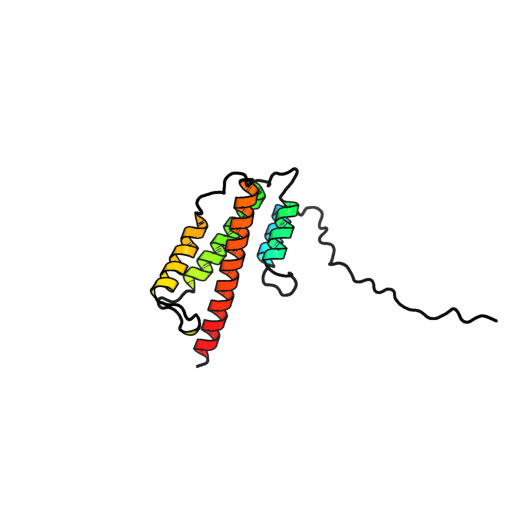 CA 1
ATOM 575 C C . VAL A 1 82 ? -10.638 -2.021 5.265 1.00 88.75 82 VAL A C 1
ATOM 577 O O . VAL A 1 82 ? -11.264 -1.951 6.322 1.00 88.75 82 VAL A O 1
ATOM 580 N N . LEU A 1 83 ? -11.057 -1.376 4.178 1.00 89.38 83 LEU A N 1
ATOM 581 C CA . LEU A 1 83 ? -12.204 -0.470 4.200 1.00 89.38 83 LEU A CA 1
ATOM 582 C C . LEU A 1 83 ? -13.513 -1.186 4.552 1.00 89.38 83 LEU A C 1
ATOM 584 O O . LEU A 1 83 ? -14.339 -0.602 5.259 1.00 89.38 83 LEU A O 1
ATOM 588 N N . ALA A 1 84 ? -13.689 -2.429 4.097 1.00 88.69 84 ALA A N 1
ATOM 589 C CA . ALA A 1 84 ? -14.851 -3.259 4.404 1.00 88.69 84 ALA A CA 1
ATOM 590 C C . ALA A 1 84 ? -14.921 -3.661 5.888 1.00 88.69 84 ALA A C 1
ATOM 592 O O . ALA A 1 84 ? -16.013 -3.771 6.445 1.00 88.69 84 ALA A O 1
ATOM 593 N N . THR A 1 85 ? -13.771 -3.847 6.541 1.00 85.44 85 THR A N 1
ATOM 594 C CA . THR A 1 85 ? -13.688 -4.253 7.955 1.00 85.44 85 THR A CA 1
ATOM 595 C C . THR A 1 85 ? -13.662 -3.071 8.924 1.00 85.44 85 THR A C 1
ATOM 597 O O . THR A 1 85 ? -13.997 -3.220 10.099 1.00 85.44 85 THR A O 1
ATOM 600 N N . MET A 1 86 ? -13.316 -1.870 8.454 1.00 86.81 86 MET A N 1
ATOM 601 C CA . MET A 1 86 ? -13.236 -0.684 9.299 1.00 86.81 86 MET A CA 1
ATOM 602 C C . MET A 1 86 ? -14.612 -0.250 9.859 1.00 86.81 86 MET A C 1
ATOM 604 O O . MET A 1 86 ? -15.467 0.222 9.096 1.00 86.81 86 MET A O 1
ATOM 608 N N . PRO A 1 87 ? -14.811 -0.240 11.194 1.00 83.62 87 PRO A N 1
ATOM 609 C CA . PRO A 1 87 ? -16.086 0.132 11.811 1.00 83.62 87 PRO A CA 1
ATOM 610 C C . PRO A 1 87 ? -16.514 1.576 11.511 1.00 83.62 87 PRO A C 1
ATOM 612 O O . PRO A 1 87 ? -15.726 2.434 11.112 1.00 83.62 87 PRO A O 1
ATOM 615 N N . GLN A 1 88 ? -17.797 1.898 11.704 1.00 85.62 88 GLN A N 1
ATOM 616 C CA . GLN A 1 88 ? -18.299 3.257 11.440 1.00 85.62 88 GLN A CA 1
ATOM 617 C C . GLN A 1 88 ? -17.692 4.322 12.372 1.00 85.62 88 GLN A C 1
ATOM 619 O O . GLN A 1 88 ? -17.569 5.488 11.988 1.00 85.62 88 GLN A O 1
ATOM 624 N N . ARG A 1 89 ? -17.313 3.931 13.593 1.00 84.75 89 ARG A N 1
ATOM 625 C CA . ARG A 1 89 ? -16.675 4.786 14.605 1.00 84.75 89 ARG A CA 1
ATOM 626 C C . ARG A 1 89 ? -15.238 4.305 14.849 1.00 84.75 89 ARG A C 1
ATOM 628 O O . ARG A 1 89 ? -15.007 3.107 14.713 1.00 84.75 89 ARG A O 1
ATOM 635 N N . PRO A 1 90 ? -14.294 5.202 15.198 1.00 86.50 90 PRO A N 1
ATOM 636 C CA . PRO A 1 90 ? -12.936 4.788 15.538 1.00 86.50 90 PRO A CA 1
ATOM 637 C C . PRO A 1 90 ? -12.964 3.849 16.753 1.00 86.50 90 PRO A C 1
ATOM 639 O O . PRO A 1 90 ? -13.580 4.215 17.757 1.00 86.50 90 PRO A O 1
ATOM 642 N N . PRO A 1 91 ? -12.320 2.674 16.684 1.00 82.69 91 PRO A N 1
ATOM 643 C CA . PRO A 1 91 ? -12.033 1.877 17.869 1.00 82.69 91 PRO A CA 1
ATOM 644 C C . PRO A 1 91 ? -11.172 2.681 18.846 1.00 82.69 91 PRO A C 1
ATOM 646 O O . PRO A 1 91 ? -10.214 3.332 18.425 1.00 82.69 91 PRO A O 1
ATOM 649 N N . GLU A 1 92 ? -11.482 2.614 20.141 1.00 83.62 92 GLU A N 1
ATOM 650 C CA . GLU A 1 92 ? -10.727 3.330 21.181 1.00 83.62 92 GLU A CA 1
ATOM 651 C C . GLU A 1 92 ? -9.252 2.915 21.207 1.00 83.62 92 GLU A C 1
ATOM 653 O O . GLU A 1 92 ? -8.380 3.769 21.341 1.00 83.62 92 GLU A O 1
ATOM 658 N N . ALA A 1 93 ? -8.971 1.629 20.972 1.00 81.25 93 ALA A N 1
ATOM 659 C CA . ALA A 1 93 ? -7.618 1.076 20.939 1.00 81.25 93 ALA A CA 1
ATOM 660 C C . ALA A 1 93 ? -6.721 1.680 19.844 1.00 81.25 93 ALA A C 1
ATOM 662 O O . ALA A 1 93 ? -5.502 1.639 19.971 1.00 81.25 93 ALA A O 1
ATOM 663 N N . LEU A 1 94 ? -7.294 2.275 18.788 1.00 79.25 94 LEU A N 1
ATOM 664 C CA . LEU A 1 94 ? -6.491 2.988 17.789 1.00 79.25 94 LEU A CA 1
ATOM 665 C C . LEU A 1 94 ? -6.007 4.355 18.292 1.00 79.25 94 LEU A C 1
ATOM 667 O O . LEU A 1 94 ? -5.159 4.964 17.649 1.00 79.25 94 LEU A O 1
ATOM 671 N N . GLY A 1 95 ? -6.569 4.886 19.385 1.00 86.56 95 GLY A N 1
ATOM 672 C CA . GLY A 1 95 ? -6.200 6.201 19.917 1.00 86.56 95 GLY A CA 1
ATOM 673 C C . GLY A 1 95 ? -6.457 7.364 18.950 1.00 86.56 95 GLY A C 1
ATOM 674 O O . GLY A 1 95 ? -5.901 8.446 19.121 1.00 86.56 95 GLY A O 1
ATOM 675 N N . LEU A 1 96 ? -7.282 7.161 17.915 1.00 87.69 96 LEU A N 1
ATOM 676 C CA . LEU A 1 96 ? -7.526 8.147 16.863 1.00 87.69 96 LEU A CA 1
ATOM 677 C C . LEU A 1 96 ? -8.750 9.012 17.158 1.00 87.69 96 LEU A C 1
ATOM 679 O O . LEU A 1 96 ? -9.825 8.524 17.520 1.00 87.69 96 LEU A O 1
ATOM 683 N N . SER A 1 97 ? -8.634 10.309 16.866 1.00 92.81 97 SER A N 1
ATOM 684 C CA . SER A 1 97 ? -9.801 11.185 16.832 1.00 92.81 97 SER A CA 1
ATOM 685 C C . SER A 1 97 ? -10.759 10.781 15.699 1.00 92.81 97 SER A C 1
ATOM 687 O O . SER A 1 97 ? -10.368 10.201 14.681 1.00 92.81 97 SER A O 1
ATOM 689 N N . ARG A 1 98 ? -12.045 11.154 15.804 1.00 89.75 98 ARG A N 1
ATOM 690 C CA . ARG A 1 98 ? -13.017 10.940 14.709 1.00 89.75 98 ARG A CA 1
ATOM 691 C C . ARG A 1 98 ? -12.593 11.623 13.405 1.00 89.75 98 ARG A C 1
ATOM 693 O O . ARG A 1 98 ? -12.935 11.130 12.330 1.00 89.75 98 ARG A O 1
ATOM 700 N N . LYS A 1 99 ? -11.908 12.768 13.489 1.00 94.25 99 LYS A N 1
ATOM 701 C CA . LYS A 1 99 ? -11.431 13.514 12.318 1.00 94.25 99 LYS A CA 1
ATOM 702 C C . LYS A 1 99 ? -10.334 12.727 11.606 1.00 94.25 99 LYS A C 1
ATOM 704 O O . LYS A 1 99 ? -10.443 12.528 10.396 1.00 94.25 99 LYS A O 1
ATOM 709 N N . ASP A 1 100 ? -9.361 12.230 12.361 1.00 92.06 100 ASP A N 1
ATOM 710 C CA . ASP A 1 100 ? -8.199 11.516 11.825 1.00 92.06 100 ASP A CA 1
ATOM 711 C C . ASP A 1 100 ? -8.595 10.141 11.298 1.00 92.06 100 ASP A C 1
ATOM 713 O O . ASP A 1 100 ? -8.197 9.759 10.206 1.00 92.06 100 ASP A O 1
ATOM 717 N N . TYR A 1 101 ? -9.511 9.452 11.979 1.00 90.44 101 TYR A N 1
ATOM 718 C CA . TYR A 1 101 ? -10.063 8.189 11.496 1.00 90.44 101 TYR A CA 1
ATOM 719 C C . TYR A 1 101 ? -10.795 8.329 10.151 1.00 90.44 101 TYR A C 1
ATOM 721 O O . TYR A 1 101 ? -10.643 7.509 9.245 1.00 90.44 101 TYR A O 1
ATOM 729 N N . ARG A 1 102 ? -11.576 9.404 9.973 1.00 91.31 102 ARG A N 1
ATOM 730 C CA . ARG A 1 102 ? -12.198 9.704 8.672 1.00 91.31 102 ARG A CA 1
ATOM 731 C C . ARG A 1 102 ? -11.160 10.104 7.625 1.00 91.31 102 ARG A C 1
ATOM 733 O O . ARG A 1 102 ? -11.360 9.805 6.451 1.00 91.31 102 ARG A O 1
ATOM 740 N N . ALA A 1 103 ? -10.102 10.810 8.024 1.00 90.06 103 ALA A N 1
ATOM 741 C CA . ALA A 1 103 ? -9.006 11.167 7.131 1.00 90.06 103 ALA A CA 1
ATOM 742 C C . ALA A 1 103 ? -8.261 9.918 6.647 1.00 90.06 103 ALA A C 1
ATOM 744 O O . ALA A 1 103 ? -8.065 9.797 5.445 1.00 90.06 103 ALA A O 1
ATOM 745 N N . LEU A 1 104 ? -7.985 8.958 7.533 1.00 88.25 104 LEU A N 1
ATOM 746 C CA . LEU A 1 104 ? -7.411 7.655 7.203 1.00 88.25 104 LEU A CA 1
ATOM 747 C C . LEU A 1 104 ? -8.255 6.917 6.155 1.00 88.25 104 LEU A C 1
ATOM 749 O O . LEU A 1 104 ? -7.739 6.563 5.101 1.00 88.25 104 LEU A O 1
ATOM 753 N N . LYS A 1 105 ? -9.572 6.774 6.376 1.00 88.69 105 LYS A N 1
ATOM 754 C CA . LYS A 1 105 ? -10.478 6.134 5.397 1.00 88.69 105 LYS A CA 1
ATOM 755 C C . LYS A 1 105 ? -10.437 6.794 4.018 1.00 88.69 105 LYS A C 1
ATOM 757 O O . LYS A 1 105 ? -10.461 6.109 3.000 1.00 88.69 105 LYS A O 1
ATOM 762 N N . ARG A 1 106 ? -10.407 8.130 3.974 1.00 87.94 106 ARG A N 1
ATOM 763 C CA . ARG A 1 106 ? -10.290 8.870 2.707 1.00 87.94 106 ARG A CA 1
ATOM 764 C C . ARG A 1 106 ? -8.906 8.704 2.083 1.00 87.94 106 ARG A C 1
ATOM 766 O O . ARG A 1 106 ? -8.826 8.568 0.870 1.00 87.94 106 ARG A O 1
ATOM 773 N N . GLY A 1 107 ? -7.857 8.703 2.901 1.00 85.81 107 GLY A N 1
ATOM 774 C CA . GLY A 1 107 ? -6.467 8.533 2.489 1.00 85.81 107 GLY A CA 1
ATOM 775 C C . GLY A 1 107 ? -6.217 7.177 1.841 1.00 85.81 107 GLY A C 1
ATOM 776 O O . GLY A 1 107 ? -5.614 7.142 0.780 1.00 85.81 107 GLY A O 1
ATOM 777 N N . LEU A 1 108 ? -6.769 6.095 2.399 1.00 86.19 108 LEU A N 1
ATOM 778 C CA . LEU A 1 108 ? -6.696 4.755 1.805 1.00 86.19 108 LEU A CA 1
ATOM 779 C C . LEU A 1 108 ? -7.276 4.726 0.385 1.00 86.19 108 LEU A C 1
ATOM 781 O O . LEU A 1 108 ? -6.634 4.232 -0.532 1.00 86.19 108 LEU A O 1
ATOM 785 N N . ARG A 1 109 ? -8.450 5.337 0.172 1.00 82.12 109 ARG A N 1
ATOM 786 C CA . ARG A 1 109 ? -9.055 5.443 -1.169 1.00 82.12 109 ARG A CA 1
ATOM 787 C C . ARG A 1 109 ? -8.263 6.350 -2.108 1.00 82.12 109 ARG A C 1
ATOM 789 O O . ARG A 1 109 ? -8.099 6.027 -3.276 1.00 82.12 109 ARG A O 1
ATOM 796 N N . ALA A 1 110 ? -7.802 7.497 -1.612 1.00 78.75 110 ALA A N 1
ATOM 797 C CA . ALA A 1 110 ? -7.068 8.472 -2.416 1.00 78.75 110 ALA A CA 1
ATOM 798 C C . ALA A 1 110 ? -5.664 7.981 -2.796 1.00 78.75 110 ALA A C 1
ATOM 800 O O . ALA A 1 110 ? -5.179 8.304 -3.876 1.00 78.75 110 ALA A O 1
ATOM 801 N N . GLY A 1 111 ? -5.033 7.175 -1.937 1.00 71.88 111 GLY A N 1
ATOM 802 C CA . GLY A 1 111 ? -3.725 6.569 -2.176 1.00 71.88 111 GLY A CA 1
ATOM 803 C C . GLY A 1 111 ? -3.698 5.660 -3.405 1.00 71.88 111 GLY A C 1
ATOM 804 O O . GLY A 1 111 ? -2.643 5.509 -4.010 1.00 71.88 111 GLY A O 1
ATOM 805 N N . LEU A 1 112 ? -4.856 5.142 -3.831 1.00 68.88 112 LEU A N 1
ATOM 806 C CA . LEU A 1 112 ? -4.999 4.363 -5.065 1.00 68.88 112 LEU A CA 1
ATOM 807 C C . LEU A 1 112 ? -4.885 5.209 -6.343 1.00 68.88 112 LEU A C 1
ATOM 809 O O . LEU A 1 112 ? -4.633 4.663 -7.413 1.00 68.88 112 LEU A O 1
ATOM 813 N N . GLY A 1 113 ? -5.078 6.527 -6.241 1.00 64.94 113 GLY A N 1
ATOM 814 C CA . GLY A 1 113 ? -5.026 7.482 -7.352 1.00 64.94 113 GLY A CA 1
ATOM 815 C C . GLY A 1 113 ? -3.939 8.545 -7.176 1.00 64.94 113 GLY A C 1
ATOM 816 O O . GLY A 1 113 ? -4.170 9.703 -7.521 1.00 64.94 113 GLY A O 1
ATOM 817 N N . TRP A 1 114 ? -2.804 8.184 -6.564 1.00 68.88 114 TRP A N 1
ATOM 818 C CA . TRP A 1 114 ? -1.752 9.122 -6.157 1.00 68.88 114 TRP A CA 1
ATOM 819 C C . TRP A 1 114 ? -1.261 10.032 -7.309 1.00 68.88 114 TRP A C 1
ATOM 821 O O . TRP A 1 114 ? -1.053 9.546 -8.423 1.00 68.88 114 TRP A O 1
ATOM 831 N N . PRO A 1 115 ? -1.043 11.344 -7.060 1.00 56.25 115 PRO A N 1
ATOM 832 C CA . PRO A 1 115 ? -0.734 12.331 -8.093 1.00 56.25 115 PRO A CA 1
ATOM 833 C C . PRO A 1 115 ? 0.753 12.314 -8.487 1.00 56.25 115 PRO A C 1
ATOM 835 O O . PRO A 1 115 ? 1.477 13.274 -8.247 1.00 56.25 115 PRO A O 1
ATOM 838 N N . GLY A 1 116 ? 1.200 11.224 -9.107 1.00 64.31 116 GLY A N 1
ATOM 839 C CA . GLY A 1 116 ? 2.458 11.146 -9.854 1.00 64.31 116 GLY A CA 1
ATOM 840 C C . GLY A 1 116 ? 3.762 11.359 -9.071 1.00 64.31 116 GLY A C 1
ATOM 841 O O . GLY A 1 116 ? 3.798 11.527 -7.849 1.00 64.31 116 GLY A O 1
ATOM 842 N N . CYS A 1 117 ? 4.865 11.318 -9.821 1.00 76.06 117 CYS A N 1
ATOM 843 C CA . CYS A 1 117 ? 6.221 11.226 -9.292 1.00 76.06 117 CYS A CA 1
ATOM 844 C C . CYS A 1 117 ? 6.948 12.576 -9.181 1.00 76.06 117 CYS A C 1
ATOM 846 O O . CYS A 1 117 ? 6.807 13.427 -10.066 1.00 76.06 117 CYS A O 1
ATOM 848 N N . PRO A 1 118 ? 7.775 12.791 -8.134 1.00 74.94 118 PRO A N 1
ATOM 849 C CA . PRO A 1 118 ? 8.636 13.967 -8.042 1.00 74.94 118 PRO A CA 1
ATOM 850 C C . PRO A 1 118 ? 9.573 14.093 -9.252 1.00 74.94 118 PRO A C 1
ATOM 852 O O . PRO A 1 118 ? 10.056 13.096 -9.794 1.00 74.94 118 PRO A O 1
ATOM 855 N N . LYS A 1 119 ? 9.888 15.334 -9.653 1.00 71.31 119 LYS A N 1
ATOM 856 C CA . LYS A 1 119 ? 10.821 15.595 -10.761 1.00 71.31 119 LYS A CA 1
ATOM 857 C C . LYS A 1 119 ? 12.179 14.935 -10.502 1.00 71.31 119 LYS A C 1
ATOM 859 O O . LYS A 1 119 ? 12.762 15.120 -9.438 1.00 71.31 119 LYS A O 1
ATOM 864 N N . GLY A 1 120 ? 12.699 14.232 -11.509 1.00 71.56 120 GLY A N 1
ATOM 865 C CA . GLY A 1 120 ? 14.013 13.581 -11.460 1.00 71.56 120 GLY A CA 1
ATOM 866 C C . GLY A 1 120 ? 14.004 12.157 -10.899 1.00 71.56 120 GLY A C 1
ATOM 867 O O . GLY A 1 120 ? 15.036 11.495 -10.950 1.00 71.56 120 GLY A O 1
ATOM 868 N N . VAL A 1 121 ? 12.862 11.659 -10.417 1.00 74.69 121 VAL A N 1
ATOM 869 C CA . VAL A 1 121 ? 12.701 10.239 -10.084 1.00 74.69 121 VAL A CA 1
ATOM 870 C C . VAL A 1 121 ? 12.169 9.507 -11.318 1.00 74.69 121 VAL A C 1
ATOM 872 O O . VAL A 1 121 ? 11.196 9.983 -11.905 1.00 74.69 121 VAL A O 1
ATOM 875 N N . PRO A 1 122 ? 12.765 8.370 -11.733 1.00 78.81 122 PRO A N 1
ATOM 876 C CA . PRO A 1 122 ? 12.194 7.553 -12.796 1.00 78.81 122 PRO A CA 1
ATOM 877 C C . PRO A 1 122 ? 10.751 7.185 -12.445 1.00 78.81 122 PRO A C 1
ATOM 879 O O . PRO A 1 122 ? 10.512 6.572 -11.404 1.00 78.81 122 PRO A O 1
ATOM 882 N N . GLU A 1 123 ? 9.807 7.574 -13.303 1.00 77.38 123 GLU A N 1
ATOM 883 C CA . GLU A 1 123 ? 8.363 7.443 -13.064 1.00 77.38 123 GLU A CA 1
ATOM 884 C C . GLU A 1 123 ? 7.997 6.011 -12.672 1.00 77.38 123 GLU A C 1
ATOM 886 O O . GLU A 1 123 ? 7.356 5.786 -11.654 1.00 77.38 123 GLU A O 1
ATOM 891 N N . ALA A 1 124 ? 8.554 5.030 -13.381 1.00 76.56 124 ALA A N 1
ATOM 892 C CA . ALA A 1 124 ? 8.282 3.627 -13.115 1.00 76.56 124 ALA A CA 1
ATOM 893 C C . ALA A 1 124 ? 8.810 3.141 -11.748 1.00 76.56 124 ALA A C 1
ATOM 895 O O . ALA A 1 124 ? 8.148 2.358 -11.070 1.00 76.56 124 ALA A O 1
ATOM 896 N N . ARG A 1 125 ? 9.976 3.635 -11.300 1.00 81.19 125 ARG A N 1
ATOM 897 C CA . ARG A 1 125 ? 10.507 3.325 -9.961 1.00 81.19 125 ARG A CA 1
ATOM 898 C C . ARG A 1 125 ? 9.642 3.947 -8.877 1.00 81.19 125 ARG A C 1
ATOM 900 O O . ARG A 1 125 ? 9.342 3.294 -7.883 1.00 81.19 125 ARG A O 1
ATOM 907 N N . CYS A 1 126 ? 9.274 5.209 -9.049 1.00 84.44 126 CYS A N 1
ATOM 908 C CA . CYS A 1 126 ? 8.463 5.906 -8.065 1.00 84.44 126 CYS A CA 1
ATOM 909 C C . CYS A 1 126 ? 7.054 5.308 -7.969 1.00 84.44 126 CYS A C 1
ATOM 911 O O . CYS A 1 126 ? 6.588 5.077 -6.855 1.00 84.44 126 CYS A O 1
ATOM 913 N N . ASP A 1 127 ? 6.420 4.976 -9.092 1.00 82.44 127 ASP A N 1
ATOM 914 C CA . ASP A 1 127 ? 5.113 4.321 -9.109 1.00 82.44 127 ASP A CA 1
ATOM 915 C C . ASP A 1 127 ? 5.147 2.977 -8.378 1.00 82.44 127 ASP A C 1
ATOM 917 O O . ASP A 1 127 ? 4.269 2.694 -7.559 1.00 82.44 127 ASP A O 1
ATOM 921 N N . TYR A 1 128 ? 6.175 2.164 -8.639 1.00 85.94 128 TYR A N 1
ATOM 922 C CA . TYR A 1 128 ? 6.322 0.864 -7.994 1.00 85.94 128 TYR A CA 1
ATOM 923 C C . TYR A 1 128 ? 6.559 0.996 -6.488 1.00 85.94 128 TYR A C 1
ATOM 925 O O . TYR A 1 128 ? 5.843 0.379 -5.703 1.00 85.94 128 TYR A O 1
ATOM 933 N N . MET A 1 129 ? 7.525 1.821 -6.066 1.00 85.56 129 MET A N 1
ATOM 934 C CA . MET A 1 129 ? 7.831 1.993 -4.641 1.00 85.56 129 MET A CA 1
ATOM 935 C C . MET A 1 129 ? 6.653 2.602 -3.879 1.00 85.56 129 MET A C 1
ATOM 937 O O . MET A 1 129 ? 6.349 2.160 -2.777 1.00 85.56 129 MET A O 1
ATOM 941 N N . THR A 1 130 ? 5.928 3.541 -4.491 1.00 86.38 130 THR A N 1
ATOM 942 C CA . THR A 1 130 ? 4.710 4.107 -3.896 1.00 86.38 130 THR A CA 1
ATOM 943 C C . THR A 1 130 ? 3.636 3.036 -3.716 1.00 86.38 130 THR A C 1
ATOM 945 O O . THR A 1 130 ? 3.035 2.941 -2.648 1.00 86.38 130 THR A O 1
ATOM 948 N N . ALA A 1 131 ? 3.386 2.209 -4.737 1.00 86.69 131 ALA A N 1
ATOM 949 C CA . ALA A 1 131 ? 2.412 1.124 -4.635 1.00 86.69 131 ALA A CA 1
ATOM 950 C C . ALA A 1 131 ? 2.817 0.092 -3.566 1.00 86.69 131 ALA A C 1
ATOM 952 O O . ALA A 1 131 ? 1.966 -0.345 -2.792 1.00 86.69 131 ALA A O 1
ATOM 953 N N . LEU A 1 132 ? 4.110 -0.234 -3.477 1.00 86.62 132 LEU A N 1
ATOM 954 C CA . LEU A 1 132 ? 4.678 -1.122 -2.462 1.00 86.62 132 LEU A CA 1
ATOM 955 C C . LEU A 1 132 ? 4.478 -0.568 -1.047 1.00 86.62 132 LEU A C 1
ATOM 957 O O . LEU A 1 132 ? 3.931 -1.261 -0.194 1.00 86.62 132 LEU A O 1
ATOM 961 N N . GLU A 1 133 ? 4.863 0.683 -0.795 1.00 85.88 133 GLU A N 1
ATOM 962 C CA . GLU A 1 133 ? 4.684 1.330 0.511 1.00 85.88 133 GLU A CA 1
ATOM 963 C C . GLU A 1 133 ? 3.214 1.320 0.940 1.00 85.88 133 GLU A C 1
ATOM 965 O O . GLU A 1 133 ? 2.888 0.911 2.055 1.00 85.88 133 GLU A O 1
ATOM 970 N N . ARG A 1 134 ? 2.304 1.695 0.033 1.00 85.50 134 ARG A N 1
ATOM 971 C CA . ARG A 1 134 ? 0.861 1.702 0.315 1.00 85.50 134 ARG A CA 1
ATOM 972 C C . ARG A 1 134 ? 0.315 0.312 0.596 1.00 85.50 134 ARG A C 1
ATOM 974 O O . ARG A 1 134 ? -0.573 0.173 1.435 1.00 85.50 134 ARG A O 1
ATOM 981 N N . TRP A 1 135 ? 0.833 -0.701 -0.086 1.00 86.44 135 TRP A N 1
ATOM 982 C CA . TRP A 1 135 ? 0.416 -2.081 0.113 1.00 86.44 135 TRP A CA 1
ATOM 983 C C . TRP A 1 135 ? 0.844 -2.587 1.497 1.00 86.44 135 TRP A C 1
ATOM 985 O O . TRP A 1 135 ? 0.013 -3.097 2.250 1.00 86.44 135 TRP A O 1
ATOM 995 N N . VAL A 1 136 ? 2.097 -2.333 1.888 1.00 84.44 136 VAL A N 1
ATOM 996 C CA . VAL A 1 136 ? 2.619 -2.660 3.227 1.00 84.44 136 VAL A CA 1
ATOM 997 C C . VAL A 1 136 ? 1.826 -1.936 4.323 1.00 84.44 136 VAL A C 1
ATOM 999 O O . VAL A 1 136 ? 1.432 -2.552 5.315 1.00 84.44 136 VAL A O 1
ATOM 1002 N N . GLU A 1 137 ? 1.538 -0.643 4.146 1.00 84.69 137 GLU A N 1
ATOM 1003 C CA . GLU A 1 137 ? 0.729 0.140 5.089 1.00 84.69 137 GLU A CA 1
ATOM 1004 C C . GLU A 1 137 ? -0.698 -0.413 5.237 1.00 84.69 137 GLU A C 1
ATOM 1006 O O . GLU A 1 137 ? -1.204 -0.530 6.358 1.00 84.69 137 GLU A O 1
ATOM 1011 N N . ALA A 1 138 ? -1.352 -0.766 4.123 1.00 85.31 138 ALA A N 1
ATOM 1012 C CA . ALA A 1 138 ? -2.701 -1.329 4.133 1.00 85.31 138 ALA A CA 1
ATOM 1013 C C . ALA A 1 138 ? -2.746 -2.651 4.912 1.00 85.31 138 ALA A C 1
ATOM 1015 O O . ALA A 1 138 ? -3.614 -2.835 5.770 1.00 85.31 138 ALA A O 1
ATOM 1016 N N . ARG A 1 139 ? -1.768 -3.534 4.695 1.00 83.12 139 ARG A N 1
ATOM 1017 C CA . ARG A 1 139 ? -1.666 -4.809 5.416 1.00 83.12 139 ARG A CA 1
ATOM 1018 C C . ARG A 1 139 ? -1.384 -4.642 6.901 1.00 83.12 139 ARG A C 1
ATOM 1020 O O . ARG A 1 139 ? -2.059 -5.264 7.723 1.00 83.12 139 ARG A O 1
ATOM 1027 N N . ALA A 1 140 ? -0.446 -3.770 7.268 1.00 82.69 140 ALA A N 1
ATOM 1028 C CA . ALA A 1 140 ? -0.163 -3.469 8.671 1.00 82.69 140 ALA A CA 1
ATOM 1029 C C . ALA A 1 140 ? -1.413 -2.932 9.394 1.00 82.69 140 ALA A C 1
ATOM 1031 O O . ALA A 1 140 ? -1.722 -3.323 10.527 1.00 82.69 140 ALA A O 1
ATOM 1032 N N . LEU A 1 141 ? -2.188 -2.080 8.715 1.00 83.38 141 LEU A N 1
ATOM 1033 C CA . LEU A 1 141 ? -3.458 -1.587 9.232 1.00 83.38 141 LEU A CA 1
ATOM 1034 C C . LEU A 1 141 ? -4.500 -2.708 9.365 1.00 83.38 141 LEU A C 1
ATOM 1036 O O . LEU A 1 141 ? -5.187 -2.770 10.385 1.00 83.38 141 LEU A O 1
ATOM 1040 N N . GLN A 1 142 ? -4.608 -3.612 8.389 1.00 83.38 142 GLN A N 1
ATOM 1041 C CA . GLN A 1 142 ? -5.516 -4.762 8.454 1.00 83.38 142 GLN A CA 1
ATOM 1042 C C . GLN A 1 142 ? -5.207 -5.673 9.648 1.00 83.38 142 GLN A C 1
ATOM 1044 O O . GLN A 1 142 ? -6.122 -6.064 10.378 1.00 83.38 142 GLN A O 1
ATOM 1049 N N . GLN A 1 143 ? -3.928 -5.982 9.876 1.00 80.94 143 GLN A N 1
ATOM 1050 C CA . GLN A 1 143 ? -3.480 -6.785 11.016 1.00 80.94 143 GLN A CA 1
ATOM 1051 C C . GLN A 1 143 ? -3.832 -6.100 12.340 1.00 80.94 143 GLN A C 1
ATOM 1053 O O . GLN A 1 143 ? -4.420 -6.725 13.222 1.00 80.94 143 GLN A O 1
ATOM 1058 N N . THR A 1 144 ? -3.571 -4.793 12.441 1.00 82.69 144 THR A N 1
ATOM 1059 C CA . THR A 1 144 ? -3.909 -3.989 13.625 1.00 82.69 144 THR A CA 1
ATOM 1060 C C . THR A 1 144 ? -5.417 -3.987 13.894 1.00 82.69 144 THR A C 1
ATOM 1062 O O . THR A 1 144 ? -5.853 -4.224 15.018 1.00 82.69 144 THR A O 1
ATOM 1065 N N . LEU A 1 145 ? -6.242 -3.763 12.865 1.00 79.56 145 LEU A N 1
ATOM 1066 C CA . LEU A 1 145 ? -7.703 -3.767 12.994 1.00 79.56 145 LEU A CA 1
ATOM 1067 C C . LEU A 1 145 ? -8.246 -5.145 13.382 1.00 79.56 145 LEU A C 1
ATOM 1069 O O . LEU A 1 145 ? -9.175 -5.229 14.187 1.00 79.56 145 LEU A O 1
ATOM 1073 N N . THR A 1 146 ? -7.667 -6.213 12.836 1.00 80.75 146 THR A N 1
ATOM 1074 C CA . THR A 1 146 ? -8.046 -7.591 13.169 1.00 80.75 146 THR A CA 1
ATOM 1075 C C . THR A 1 146 ? -7.735 -7.895 14.632 1.00 80.75 146 THR A C 1
ATOM 1077 O O . THR A 1 146 ? -8.625 -8.347 15.349 1.00 80.75 146 THR A O 1
ATOM 1080 N N . ALA A 1 147 ? -6.525 -7.569 15.101 1.00 78.06 147 ALA A N 1
ATOM 1081 C CA . ALA A 1 147 ? -6.121 -7.763 16.494 1.00 78.06 147 ALA A CA 1
ATOM 1082 C C . ALA A 1 147 ? -7.045 -7.011 17.468 1.00 78.06 147 ALA A C 1
ATOM 1084 O O . ALA A 1 147 ? -7.615 -7.613 18.376 1.00 78.06 147 ALA A O 1
ATOM 1085 N N . VAL A 1 148 ? -7.303 -5.725 17.204 1.00 75.38 148 VAL A N 1
ATOM 1086 C CA . VAL A 1 148 ? -8.200 -4.892 18.024 1.00 75.38 148 VAL A CA 1
ATOM 1087 C C . VAL A 1 148 ? -9.638 -5.427 18.042 1.00 75.38 148 VAL A C 1
ATOM 1089 O O . VAL A 1 148 ? -10.317 -5.357 19.066 1.00 75.38 148 VAL A O 1
ATOM 1092 N N . THR A 1 149 ? -10.130 -5.959 16.919 1.00 69.31 149 THR A N 1
ATOM 1093 C CA . THR A 1 149 ? -11.499 -6.496 16.831 1.00 69.31 149 THR A CA 1
ATOM 1094 C C . THR A 1 149 ? -11.651 -7.810 17.600 1.00 69.31 149 THR A C 1
ATOM 1096 O O . THR A 1 149 ? -12.707 -8.046 18.186 1.00 69.31 149 THR A O 1
ATOM 1099 N N . VAL A 1 150 ? -10.619 -8.660 17.608 1.00 61.75 150 VAL A N 1
ATOM 1100 C CA . VAL A 1 150 ? -10.607 -9.910 18.384 1.00 61.75 150 VAL A CA 1
ATOM 1101 C C . VAL A 1 150 ? -10.547 -9.604 19.881 1.00 61.75 150 VAL A C 1
ATOM 1103 O O . VAL A 1 150 ? -11.420 -10.055 20.617 1.00 61.75 150 VAL A O 1
ATOM 1106 N N . GLU A 1 151 ? -9.616 -8.754 20.319 1.00 60.16 151 GLU A N 1
ATOM 1107 C CA . GLU A 1 151 ? -9.480 -8.369 21.734 1.00 60.16 151 GLU A CA 1
ATOM 1108 C C . GLU A 1 151 ? -10.730 -7.665 22.285 1.00 60.16 151 GLU A C 1
ATOM 1110 O O . GLU A 1 151 ? -11.099 -7.846 23.444 1.00 60.16 151 GLU A O 1
ATOM 1115 N N . GLY A 1 152 ? -11.412 -6.873 21.453 1.00 56.09 152 GLY A N 1
ATOM 1116 C CA . GLY A 1 152 ? -12.657 -6.201 21.826 1.00 56.09 152 GLY A CA 1
ATOM 1117 C C . GLY A 1 152 ? -13.881 -7.119 21.911 1.00 56.09 152 GLY A C 1
ATOM 1118 O O . GLY A 1 152 ? -14.902 -6.690 22.435 1.00 56.09 152 GLY A O 1
ATOM 1119 N N . ARG A 1 153 ? -13.812 -8.355 21.393 1.00 56.91 153 ARG A N 1
ATOM 1120 C CA . ARG A 1 153 ? -14.899 -9.349 21.471 1.00 56.91 153 ARG A CA 1
ATOM 1121 C C . ARG A 1 153 ? -14.804 -10.226 22.724 1.00 56.91 153 ARG A C 1
ATOM 1123 O O . ARG A 1 153 ? -15.801 -10.818 23.122 1.00 56.91 153 ARG A O 1
ATOM 1130 N N . GLU A 1 154 ? -13.622 -10.319 23.324 1.00 49.44 154 GLU A N 1
ATOM 1131 C CA . GLU A 1 154 ? -13.362 -11.119 24.530 1.00 49.44 154 GLU A CA 1
ATOM 1132 C C . GLU A 1 154 ? -13.595 -10.344 25.842 1.00 49.44 154 GLU A C 1
ATOM 1134 O O . GLU A 1 154 ? -13.412 -10.901 26.925 1.00 49.44 154 GLU A O 1
ATOM 1139 N N . ARG A 1 155 ? -14.013 -9.075 25.756 1.00 45.38 155 ARG A N 1
ATOM 1140 C CA . ARG A 1 155 ? -14.401 -8.219 26.888 1.00 45.38 155 ARG A CA 1
ATOM 1141 C C . ARG A 1 155 ? -15.901 -7.960 26.893 1.00 45.38 155 ARG A C 1
ATOM 1143 O O . ARG A 1 155 ? -16.453 -7.867 28.010 1.00 45.38 155 ARG A O 1
#

pLDDT: mean 72.15, std 16.89, range [36.69, 94.25]